Protein AF-A0A8X7SB46-F1 (afdb_monomer)

Mean predicted aligned error: 15.17 Å

Radius of gyration: 45.83 Å; Cα contacts (8 Å, |Δi|>4): 46; chains: 1; bounding box: 81×25×131 Å

Structure (mmCIF, N/CA/C/O backbone):
data_AF-A0A8X7SB46-F1
#
_entry.id   AF-A0A8X7SB46-F1
#
loop_
_atom_site.group_PDB
_atom_site.id
_atom_site.type_symbol
_atom_site.label_atom_id
_atom_site.label_alt_id
_atom_site.label_comp_id
_atom_site.label_asym_id
_atom_site.label_entity_id
_atom_site.label_seq_id
_atom_site.pdbx_PDB_ins_code
_atom_site.Cartn_x
_atom_site.Cartn_y
_atom_site.Cartn_z
_atom_site.occupancy
_atom_site.B_iso_or_equiv
_atom_site.auth_seq_id
_atom_site.auth_comp_id
_atom_site.auth_asym_id
_atom_site.auth_atom_id
_atom_site.pdbx_PDB_model_num
ATOM 1 N N . MET A 1 1 ? -49.313 11.163 22.905 1.00 59.84 1 MET A N 1
ATOM 2 C CA . MET A 1 1 ? -48.678 10.994 24.236 1.00 59.84 1 MET A CA 1
ATOM 3 C C . MET A 1 1 ? -47.311 10.294 24.225 1.00 59.84 1 MET A C 1
ATOM 5 O O . MET A 1 1 ? -46.449 10.762 24.954 1.00 59.84 1 MET A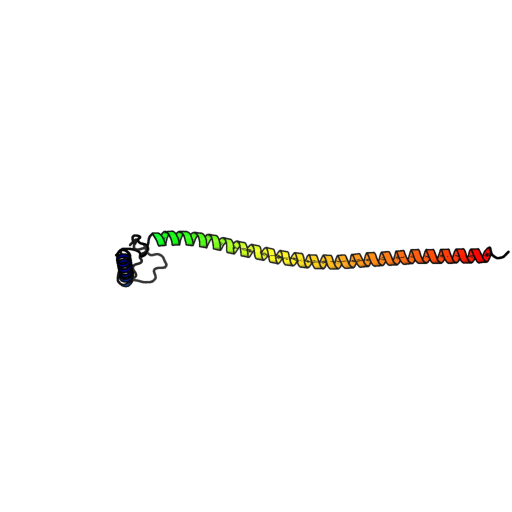 O 1
ATOM 9 N N . LYS A 1 2 ? -47.059 9.217 23.450 1.00 73.69 2 LYS A N 1
ATOM 10 C CA . LYS A 1 2 ? -45.755 8.497 23.475 1.00 73.69 2 LYS A CA 1
ATOM 11 C C . LYS A 1 2 ? -44.530 9.387 23.181 1.00 73.69 2 LYS A C 1
ATOM 13 O O . LYS A 1 2 ? -43.617 9.426 23.993 1.00 73.69 2 LYS A O 1
ATOM 18 N N . ARG A 1 3 ? -44.587 10.206 22.123 1.00 71.81 3 ARG A N 1
ATOM 19 C CA . ARG A 1 3 ? -43.510 11.148 21.745 1.00 71.81 3 ARG A CA 1
ATOM 20 C C . ARG A 1 3 ? -43.137 12.165 22.833 1.00 71.81 3 ARG A C 1
ATOM 22 O O . ARG A 1 3 ? -41.969 12.480 23.008 1.00 71.81 3 ARG A O 1
ATOM 29 N N . GLN A 1 4 ? -44.120 12.673 23.578 1.00 77.00 4 GLN A N 1
ATOM 30 C CA . GLN A 1 4 ? -43.869 13.618 24.676 1.00 77.00 4 GLN A CA 1
ATOM 31 C C . GLN A 1 4 ? -43.180 12.938 25.864 1.00 77.00 4 GLN A C 1
ATOM 33 O O . GLN A 1 4 ? -42.302 13.535 26.480 1.00 77.00 4 GLN A O 1
ATOM 38 N N . LYS A 1 5 ? -43.537 11.679 26.157 1.00 80.19 5 LYS A N 1
ATOM 39 C CA . LYS A 1 5 ? -42.866 10.891 27.198 1.00 80.19 5 LYS A CA 1
ATOM 40 C C . LYS A 1 5 ? -41.408 10.610 26.834 1.00 80.19 5 LYS A C 1
ATOM 42 O O . LYS A 1 5 ? -40.544 10.786 27.678 1.00 80.19 5 LYS A O 1
ATOM 47 N N . GLU A 1 6 ? -41.128 10.235 25.588 1.00 78.06 6 GLU A N 1
ATOM 48 C CA . GLU A 1 6 ? -39.757 10.011 25.097 1.00 78.06 6 GLU A CA 1
ATOM 49 C C . GLU A 1 6 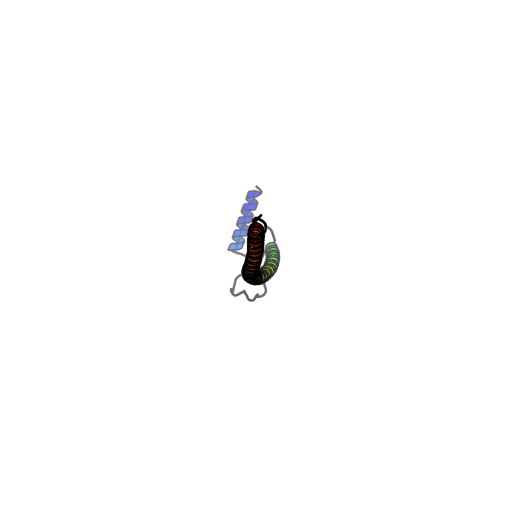? -38.907 11.286 25.156 1.00 78.06 6 GLU A C 1
ATOM 51 O O . GLU A 1 6 ? -37.769 11.246 25.613 1.00 78.06 6 GLU A O 1
ATOM 56 N N . HIS A 1 7 ? -39.482 12.430 24.775 1.00 79.56 7 HIS A N 1
ATOM 57 C CA . HIS A 1 7 ? -38.811 13.726 24.871 1.00 79.56 7 HIS A 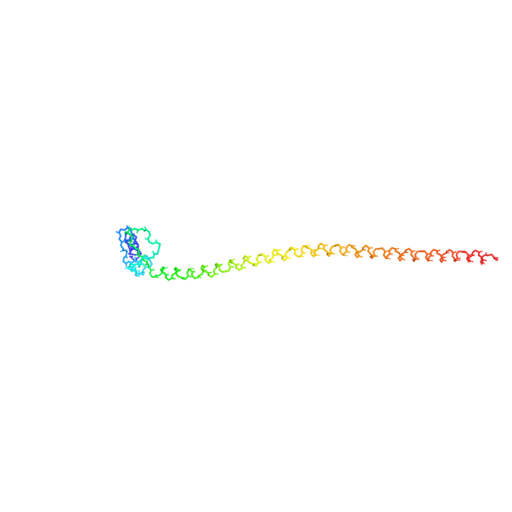CA 1
ATOM 58 C C . HIS A 1 7 ? -38.460 14.093 26.322 1.00 79.56 7 HIS A C 1
ATOM 60 O O . HIS A 1 7 ? -37.342 14.515 26.601 1.00 79.56 7 HIS A O 1
ATOM 66 N N . TYR A 1 8 ? -39.386 13.878 27.261 1.00 80.81 8 TYR A N 1
ATOM 67 C CA . TYR A 1 8 ? -39.134 14.126 28.682 1.00 80.81 8 TYR A CA 1
ATOM 68 C C . TYR A 1 8 ? -38.077 13.169 29.259 1.00 80.81 8 TYR A C 1
ATOM 70 O O . TYR A 1 8 ? -37.208 13.592 30.013 1.00 80.81 8 TYR A O 1
ATOM 78 N N . ILE A 1 9 ? -38.091 11.895 28.848 1.00 80.19 9 ILE A N 1
ATOM 79 C CA . ILE A 1 9 ? -37.067 10.906 29.225 1.00 80.19 9 ILE A CA 1
ATOM 80 C C . ILE A 1 9 ? -35.683 11.322 28.706 1.00 80.19 9 ILE A C 1
ATOM 82 O O . ILE A 1 9 ? -34.705 11.209 29.441 1.00 80.19 9 ILE A O 1
ATOM 86 N N . MET A 1 10 ? -35.590 11.825 27.473 1.00 79.25 10 MET A N 1
ATOM 87 C CA . MET A 1 10 ? -34.334 12.312 26.894 1.00 79.25 10 MET A CA 1
ATOM 88 C C . MET A 1 10 ? -33.781 13.521 27.659 1.00 79.25 10 MET A C 1
ATOM 90 O O . MET A 1 10 ? -32.603 13.524 28.014 1.00 79.25 10 MET A O 1
ATOM 94 N N . LEU A 1 11 ? -34.634 14.497 27.987 1.00 79.00 11 LEU A N 1
ATOM 95 C CA . LEU A 1 11 ? -34.255 15.657 28.802 1.00 79.00 11 LEU A CA 1
ATOM 96 C C . LEU A 1 11 ? -33.772 15.246 30.199 1.00 79.00 11 LEU A C 1
ATOM 98 O O . LEU A 1 11 ? -32.773 15.778 30.679 1.00 79.00 11 LEU A O 1
ATOM 102 N N . GLN A 1 12 ? -34.436 14.269 30.823 1.00 76.50 12 GLN A N 1
ATOM 103 C CA . GLN A 1 12 ? -34.033 13.730 32.121 1.00 76.50 12 GLN A CA 1
ATOM 104 C C . GLN A 1 12 ? -32.657 13.050 32.044 1.00 76.50 12 GLN A C 1
ATOM 106 O O . GLN A 1 12 ? -31.781 13.358 32.842 1.00 76.50 12 GLN A O 1
ATOM 111 N N . CYS A 1 13 ? -32.422 12.199 31.038 1.00 71.88 13 CYS A N 1
ATOM 112 C CA . CYS A 1 13 ? -31.121 11.549 30.847 1.00 71.88 13 CYS A CA 1
ATOM 113 C C . CYS A 1 13 ? -29.996 12.573 30.605 1.00 71.88 13 CYS A C 1
ATOM 115 O O . CYS A 1 13 ? -28.878 12.396 31.092 1.00 71.88 13 CYS A O 1
ATOM 117 N N . ALA A 1 14 ? -30.280 13.655 29.870 1.00 71.81 14 ALA A N 1
ATOM 118 C CA . ALA A 1 14 ? -29.327 14.734 29.628 1.00 71.81 14 ALA A CA 1
ATOM 119 C C . ALA A 1 14 ? -28.998 15.515 30.913 1.00 71.81 14 ALA A C 1
ATOM 121 O O . ALA A 1 14 ? -27.827 15.788 31.172 1.00 71.81 14 ALA A O 1
ATOM 122 N N . ALA A 1 15 ? -30.003 15.825 31.738 1.00 71.38 15 ALA A N 1
ATOM 123 C CA . ALA A 1 15 ? -29.803 16.474 33.033 1.00 71.38 15 ALA A CA 1
ATOM 124 C C . ALA A 1 15 ? -29.024 15.572 34.007 1.00 71.38 15 ALA A C 1
ATOM 126 O O . ALA A 1 15 ? -28.062 16.021 34.629 1.00 71.38 15 ALA A O 1
ATOM 127 N N . ASP A 1 16 ? -29.363 14.283 34.073 1.00 71.62 16 ASP A N 1
ATOM 128 C CA . ASP A 1 16 ? -28.677 13.318 34.935 1.00 71.62 16 ASP A CA 1
ATOM 129 C C . ASP A 1 16 ? -27.193 13.166 34.562 1.00 71.62 16 ASP A C 1
ATOM 131 O O . ASP A 1 16 ? -26.361 12.970 35.439 1.00 71.62 16 ASP A O 1
ATOM 135 N N . THR A 1 17 ? -26.846 13.316 33.279 1.00 65.75 17 THR A N 1
ATOM 136 C CA . THR A 1 17 ? -25.458 13.301 32.775 1.00 65.75 17 THR A CA 1
ATOM 137 C C . THR A 1 17 ? -24.676 14.561 33.176 1.00 65.75 17 THR A C 1
ATOM 139 O O . THR A 1 17 ? -23.460 14.506 33.343 1.00 65.75 17 THR A O 1
ATOM 142 N N . GLN A 1 18 ? -25.352 15.706 33.318 1.00 65.38 18 GLN A N 1
ATOM 143 C CA . GLN A 1 18 ? -24.721 16.993 33.642 1.00 65.38 18 GLN A CA 1
ATOM 144 C C . GLN A 1 18 ? -24.520 17.205 35.147 1.00 65.38 18 GLN A C 1
ATOM 146 O O . GLN A 1 18 ? -23.571 17.880 35.541 1.00 65.38 18 GLN A O 1
ATOM 151 N N . TYR A 1 19 ? -25.397 16.640 35.982 1.00 65.62 19 TYR A N 1
ATOM 152 C CA . TYR A 1 19 ? -25.431 16.918 37.423 1.00 65.62 19 TYR A CA 1
ATOM 153 C C . TYR A 1 19 ? -25.225 15.677 38.315 1.00 65.62 19 TYR A C 1
ATOM 155 O O . TYR A 1 19 ? -25.086 15.829 39.529 1.00 65.62 19 TYR A O 1
ATOM 163 N N . GLY A 1 20 ? -25.181 14.458 37.759 1.00 67.12 20 GLY A N 1
ATOM 164 C CA . GLY A 1 20 ? -25.078 13.213 38.531 1.00 67.12 20 GLY A CA 1
ATOM 165 C C . GLY A 1 20 ? -24.542 12.010 37.743 1.00 67.12 20 GLY A C 1
ATOM 166 O O . GLY A 1 20 ? -23.917 12.156 36.697 1.00 67.12 20 GLY A O 1
ATOM 167 N N . ILE A 1 21 ? -24.745 10.800 38.281 1.00 65.62 21 ILE A N 1
ATOM 168 C CA . ILE A 1 21 ? -24.506 9.552 37.540 1.00 65.62 21 ILE A CA 1
ATOM 169 C C . ILE A 1 21 ? -25.845 9.138 36.926 1.00 65.62 21 ILE A C 1
ATOM 171 O O . ILE A 1 21 ? -26.767 8.812 37.683 1.00 65.62 21 ILE A O 1
ATOM 175 N N . PRO A 1 22 ? -25.984 9.133 35.592 1.00 69.31 22 PRO A N 1
ATOM 176 C CA . PRO A 1 22 ? -27.229 8.735 34.961 1.00 69.31 22 PRO A CA 1
ATOM 177 C C . PRO A 1 22 ? -27.555 7.273 35.267 1.00 69.31 22 PRO A C 1
ATOM 179 O O . PRO A 1 22 ? -26.702 6.391 35.222 1.00 69.31 22 PRO A O 1
ATOM 182 N N . THR A 1 23 ? -28.825 7.002 35.571 1.00 69.62 23 THR A N 1
ATOM 183 C CA . THR A 1 23 ? -29.322 5.634 35.818 1.00 69.62 23 THR A CA 1
ATOM 184 C C . THR A 1 23 ? -29.704 4.910 34.521 1.00 69.62 23 THR A C 1
ATOM 186 O O . THR A 1 23 ? -29.823 3.681 34.495 1.00 69.62 23 THR A O 1
ATOM 189 N N . ARG A 1 24 ? -29.860 5.660 33.419 1.00 69.88 24 ARG A N 1
ATOM 190 C CA . ARG A 1 24 ? -30.138 5.164 32.065 1.00 69.88 24 ARG A CA 1
ATOM 191 C C . ARG A 1 24 ? -29.332 5.917 31.011 1.00 69.88 24 ARG A C 1
ATOM 193 O O . ARG A 1 24 ? -29.170 7.128 31.085 1.00 69.88 24 ARG A O 1
ATOM 200 N N . CYS A 1 25 ? -28.884 5.180 29.998 1.00 71.44 25 CYS A N 1
ATOM 201 C CA . CYS A 1 25 ? -28.316 5.737 28.774 1.00 71.44 25 CYS A CA 1
ATOM 202 C C . CYS A 1 25 ? -29.423 6.312 27.876 1.00 71.44 25 CYS A C 1
ATOM 204 O O . CYS A 1 25 ? -30.525 5.763 27.828 1.00 71.44 25 CYS A O 1
ATOM 206 N N . LEU A 1 26 ? -29.101 7.324 27.062 1.00 70.62 26 LEU A N 1
ATOM 207 C CA . LEU A 1 26 ? -29.963 7.805 25.965 1.00 70.62 26 LEU A CA 1
ATOM 208 C C . LEU A 1 26 ? -30.315 6.701 24.953 1.00 70.62 26 LEU A C 1
ATOM 210 O O . LEU A 1 26 ? -31.365 6.733 24.322 1.00 70.62 26 LEU A O 1
ATOM 214 N N . CYS A 1 27 ? -29.457 5.691 24.848 1.00 71.25 27 CYS A N 1
ATOM 215 C CA . CYS A 1 27 ? -29.665 4.475 24.076 1.00 71.25 27 CYS A CA 1
ATOM 216 C C . CYS A 1 27 ? -30.639 3.467 24.729 1.00 71.25 27 CYS A C 1
ATOM 218 O O . CYS A 1 27 ? -30.900 2.414 24.160 1.00 71.25 27 CYS A O 1
ATOM 220 N N . GLY A 1 28 ? -31.169 3.753 25.925 1.00 70.81 28 GLY A N 1
ATOM 221 C CA . GLY A 1 28 ? -32.128 2.909 26.651 1.00 70.81 28 GLY A CA 1
ATOM 222 C C . GLY A 1 28 ? -31.505 1.812 27.523 1.00 70.81 28 GLY A C 1
ATOM 223 O O . GLY A 1 28 ? -32.189 1.239 28.374 1.00 70.81 28 GLY A O 1
ATOM 224 N N . SER A 1 29 ? -30.211 1.547 27.361 1.00 70.31 29 SER A N 1
ATOM 225 C CA . SER A 1 29 ? -29.471 0.540 28.127 1.00 70.31 29 SER A CA 1
ATOM 226 C C . SER A 1 29 ? -29.145 0.990 29.557 1.00 70.31 29 SER A C 1
ATOM 228 O O . SER A 1 29 ? -29.133 2.185 29.878 1.00 70.31 29 SER A O 1
ATOM 230 N N . ARG A 1 30 ? -28.875 0.013 30.436 1.00 70.88 30 ARG A N 1
ATOM 231 C CA . ARG A 1 30 ? -28.414 0.269 31.810 1.00 70.88 30 ARG A CA 1
ATOM 232 C C . ARG A 1 30 ? -26.985 0.810 31.789 1.00 70.88 30 ARG A C 1
ATOM 234 O O . ARG A 1 30 ? -26.150 0.327 31.026 1.00 70.88 30 ARG A O 1
ATOM 241 N N . ILE A 1 31 ? -26.732 1.800 32.637 1.00 72.31 31 ILE A N 1
ATOM 242 C CA . ILE A 1 31 ? -25.390 2.327 32.878 1.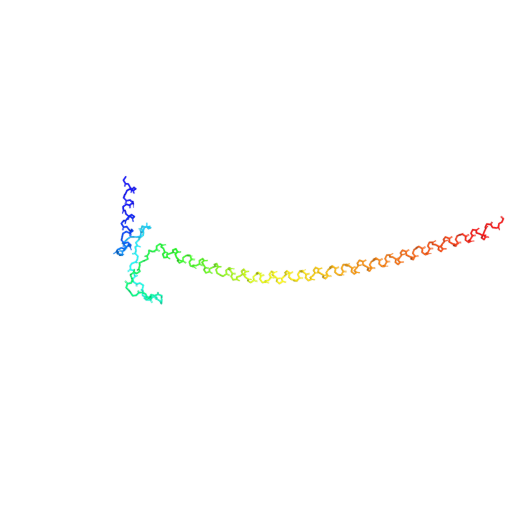00 72.31 31 ILE A CA 1
ATOM 243 C C . ILE A 1 31 ? -24.648 1.358 33.801 1.00 72.31 31 ILE A C 1
ATOM 245 O O . ILE A 1 31 ? -25.197 0.939 34.822 1.00 72.31 31 ILE A O 1
ATOM 249 N N . ILE A 1 32 ? -23.424 0.984 33.426 1.00 68.38 32 ILE A N 1
ATOM 250 C CA . ILE A 1 32 ? -22.528 0.210 34.285 1.00 68.38 32 ILE A CA 1
ATOM 251 C C . ILE A 1 32 ? -21.781 1.231 35.148 1.00 68.38 32 ILE A C 1
ATOM 253 O O . ILE A 1 32 ? -21.036 2.062 34.632 1.00 68.38 32 ILE A O 1
ATOM 257 N N . ASN A 1 33 ? -22.039 1.213 36.457 1.00 60.69 33 ASN A N 1
ATOM 258 C CA . ASN A 1 33 ? -21.409 2.104 37.438 1.00 60.69 33 ASN A CA 1
ATOM 259 C C . ASN A 1 33 ? -20.207 1.418 38.103 1.00 60.69 33 ASN A C 1
ATOM 261 O O . ASN A 1 33 ? -20.057 1.440 39.325 1.00 60.69 33 ASN A O 1
ATOM 265 N N . GLU A 1 34 ? -19.403 0.722 37.306 1.00 57.44 34 GLU A N 1
ATOM 266 C CA . GLU A 1 34 ? -18.160 0.146 37.795 1.00 57.44 34 GLU A CA 1
ATOM 267 C C . GLU A 1 34 ? -17.110 1.250 37.822 1.00 57.44 34 GLU A C 1
ATOM 269 O O . GLU A 1 34 ? -16.785 1.865 36.806 1.00 57.44 34 GLU A O 1
ATOM 274 N N . VAL A 1 35 ? -16.599 1.521 39.021 1.00 53.19 35 VAL A N 1
ATOM 275 C CA . VAL A 1 35 ? -15.397 2.326 39.203 1.00 53.19 35 VAL A CA 1
ATOM 276 C C . VAL A 1 35 ? -14.270 1.541 38.536 1.00 53.19 35 VAL A C 1
ATOM 278 O O . VAL A 1 35 ? -13.798 0.561 39.113 1.00 53.19 35 VAL A O 1
ATOM 281 N N . ARG A 1 36 ? -13.878 1.920 37.309 1.00 52.44 36 ARG A N 1
ATOM 282 C CA . ARG A 1 36 ? -12.693 1.347 36.655 1.00 52.44 36 ARG A CA 1
ATOM 283 C C . ARG A 1 36 ? -11.529 1.419 37.644 1.00 52.44 36 ARG A C 1
ATOM 285 O O . ARG A 1 36 ? -11.242 2.473 38.213 1.00 52.44 36 ARG A O 1
ATOM 292 N N . GLY A 1 37 ? -10.907 0.276 37.919 1.00 49.84 37 GLY A N 1
ATOM 293 C CA . GLY A 1 37 ? -9.710 0.228 38.745 1.00 49.84 37 GLY A CA 1
ATOM 294 C C . GLY A 1 37 ? -8.583 0.908 37.983 1.00 49.84 37 GLY A C 1
ATOM 295 O O . GLY A 1 37 ? -8.185 0.369 36.962 1.00 49.84 37 GLY A O 1
ATOM 296 N N . LYS A 1 38 ? -8.143 2.080 38.470 1.00 49.03 38 LYS A N 1
ATOM 297 C CA . LYS A 1 38 ? -6.996 2.887 38.002 1.00 49.03 38 LYS A CA 1
ATOM 298 C C . LYS A 1 38 ? -6.365 2.365 36.705 1.00 49.03 38 LYS A C 1
ATOM 300 O O . LYS A 1 38 ? -5.380 1.629 36.754 1.00 49.03 38 LYS A O 1
ATOM 305 N N . GLU A 1 39 ? -6.911 2.758 35.561 1.00 57.44 39 GLU A N 1
ATOM 306 C CA . GLU A 1 39 ? -6.144 2.669 34.321 1.00 57.44 39 GLU A CA 1
ATOM 307 C C . GLU A 1 39 ? -5.133 3.824 34.309 1.00 57.44 39 GLU A C 1
ATOM 309 O O . GLU A 1 39 ? -5.382 4.899 34.854 1.00 57.44 39 GLU A O 1
ATOM 314 N N . GLU A 1 40 ? -3.967 3.595 33.706 1.00 51.47 40 GLU A N 1
ATOM 315 C CA . GLU A 1 40 ? -2.802 4.498 33.678 1.00 51.47 40 GLU A CA 1
ATOM 316 C C . GLU A 1 40 ? -3.112 5.916 33.138 1.00 51.47 40 GLU A C 1
ATOM 318 O O . GLU A 1 40 ? -2.348 6.855 33.352 1.00 51.47 40 GLU A O 1
ATOM 323 N N . TYR A 1 41 ? -4.277 6.094 32.507 1.00 52.50 41 TYR A N 1
ATOM 324 C CA . TYR A 1 41 ? -4.771 7.352 31.948 1.00 52.50 41 TYR A CA 1
ATOM 325 C C . TYR A 1 41 ? -5.724 8.145 32.870 1.00 52.50 41 TYR A C 1
ATOM 327 O O . TYR A 1 41 ? -6.216 9.204 32.474 1.00 52.50 41 TYR A O 1
ATOM 335 N N . ASP A 1 42 ? -5.959 7.704 34.111 1.00 55.44 42 ASP A N 1
ATOM 336 C CA . ASP A 1 42 ? -6.778 8.424 35.100 1.00 55.44 42 ASP A CA 1
ATOM 337 C C . ASP A 1 42 ? -5.976 9.519 35.829 1.00 55.44 42 ASP A C 1
ATOM 339 O O . ASP A 1 42 ? -5.667 9.438 37.018 1.00 55.44 42 ASP A O 1
ATOM 343 N N . ILE A 1 43 ? -5.637 10.588 35.105 1.00 55.69 43 ILE A N 1
ATOM 344 C CA . ILE A 1 43 ? -4.840 11.717 35.632 1.00 55.69 43 ILE A CA 1
ATOM 345 C C . ILE A 1 43 ? -5.718 12.740 36.392 1.00 55.69 43 ILE A C 1
ATOM 347 O O . ILE A 1 43 ? -5.210 13.662 37.028 1.00 55.69 43 ILE A O 1
ATOM 351 N N . LEU A 1 44 ? -7.051 12.603 36.367 1.00 54.94 44 LEU A N 1
ATOM 352 C CA . LEU A 1 44 ? -7.969 13.596 36.941 1.00 54.94 44 LEU A CA 1
ATOM 353 C C . LEU A 1 44 ? -8.602 13.117 38.261 1.00 54.94 44 LEU A C 1
ATOM 355 O O . LEU A 1 44 ? -9.563 12.343 38.233 1.00 54.94 44 LEU A O 1
ATOM 359 N N . PRO A 1 45 ? -8.136 13.609 39.427 1.00 50.88 45 PRO A N 1
ATOM 360 C CA . PRO A 1 45 ? -8.723 13.250 40.711 1.00 50.88 45 PRO A CA 1
ATOM 361 C C . PRO A 1 45 ? -10.162 13.781 40.815 1.00 50.88 45 PRO A C 1
ATOM 363 O O . PRO A 1 45 ? -10.409 14.979 40.698 1.00 50.88 45 PRO A O 1
ATOM 366 N N . GLY A 1 46 ? -11.119 12.877 41.047 1.00 53.22 46 GLY A N 1
ATOM 367 C CA . GLY A 1 46 ? -12.501 13.218 41.410 1.00 53.22 46 GLY A CA 1
ATOM 368 C C . GLY A 1 46 ? -13.574 13.027 40.332 1.00 53.22 46 GLY A C 1
ATOM 369 O O . GLY A 1 46 ? -14.747 13.261 40.625 1.00 53.22 46 GLY A O 1
ATOM 370 N N . LYS A 1 47 ? -13.240 12.575 39.115 1.00 57.06 47 LYS A N 1
ATOM 371 C CA . LYS A 1 47 ? -14.261 12.240 38.106 1.00 57.06 47 LYS A CA 1
ATOM 372 C C . LYS A 1 47 ? -14.764 10.805 38.285 1.00 57.06 47 LYS A C 1
ATOM 374 O O . LYS A 1 47 ? -13.984 9.883 38.486 1.00 57.06 47 LYS A O 1
ATOM 379 N N . ARG A 1 48 ? -16.087 10.629 38.222 1.00 59.16 48 ARG A N 1
ATOM 380 C CA . ARG A 1 48 ? -16.746 9.317 38.176 1.00 59.16 48 ARG A CA 1
ATOM 381 C C . ARG A 1 48 ? -17.002 8.985 36.709 1.00 59.16 48 ARG A C 1
ATOM 383 O O . ARG A 1 48 ? -17.771 9.692 36.062 1.00 59.16 48 ARG A O 1
ATOM 390 N N . PHE A 1 49 ? -16.336 7.964 36.183 1.00 60.91 49 PHE A N 1
ATOM 391 C CA . PHE A 1 49 ? -16.569 7.487 34.822 1.00 60.91 49 PHE A CA 1
ATOM 392 C C . PHE A 1 49 ? -17.755 6.526 34.827 1.00 60.91 49 PHE A C 1
ATOM 394 O O . PHE A 1 49 ? -17.833 5.637 35.670 1.00 60.91 49 PHE A O 1
ATOM 401 N N . PHE A 1 50 ? -18.688 6.724 33.903 1.00 63.41 50 PHE A N 1
ATOM 402 C CA . PHE A 1 50 ? -19.775 5.792 33.648 1.00 63.41 50 PHE A CA 1
ATOM 403 C C . PHE A 1 50 ? -19.788 5.469 32.161 1.00 63.41 50 PHE A C 1
ATOM 405 O O . PHE A 1 50 ? -19.669 6.362 31.320 1.00 63.41 50 PHE A O 1
ATOM 412 N N . THR A 1 51 ? -19.957 4.192 31.841 1.00 64.75 51 THR A N 1
ATOM 413 C CA . THR A 1 51 ? -20.002 3.724 30.458 1.00 64.75 51 THR A CA 1
ATOM 414 C C . THR A 1 51 ? -21.298 2.961 30.248 1.00 64.75 51 THR A C 1
ATOM 416 O O . THR A 1 51 ? -21.803 2.256 31.127 1.00 64.75 51 THR A O 1
ATOM 419 N N . CYS A 1 52 ? -21.891 3.135 29.074 1.00 72.50 52 CYS A N 1
ATOM 420 C CA . CYS A 1 52 ? -22.995 2.291 28.662 1.00 72.50 52 CYS A CA 1
ATOM 421 C C . CYS A 1 52 ? -22.447 1.012 28.035 1.00 72.50 52 CYS A C 1
ATOM 423 O O . CYS A 1 52 ? -21.648 1.092 27.104 1.00 72.50 52 CYS A O 1
ATOM 425 N N . LYS A 1 53 ? -22.985 -0.139 28.440 1.00 72.75 53 LYS A N 1
ATOM 426 C CA . LYS A 1 53 ? -22.657 -1.448 27.863 1.00 72.75 53 LYS A CA 1
ATOM 427 C C . LYS A 1 53 ? -22.688 -1.476 26.327 1.00 72.75 53 LYS A C 1
ATOM 429 O O . LYS A 1 53 ? -21.793 -2.010 25.693 1.00 72.75 53 LYS A O 1
ATOM 434 N N . ASN A 1 54 ? -23.695 -0.845 25.720 1.00 74.50 54 ASN A N 1
ATOM 435 C CA . ASN A 1 54 ? -23.840 -0.830 24.261 1.00 74.50 54 ASN A CA 1
ATOM 436 C C . ASN A 1 54 ? -22.751 0.003 23.563 1.00 74.50 54 ASN A C 1
ATOM 438 O O . ASN A 1 54 ? -22.396 -0.277 22.425 1.00 74.50 54 ASN A O 1
ATOM 442 N N . TYR A 1 55 ? -22.241 1.045 24.227 1.00 72.62 55 TYR A N 1
ATOM 443 C CA . TYR A 1 55 ? -21.117 1.817 23.698 1.00 72.62 55 TYR A CA 1
ATOM 444 C C . TYR A 1 55 ? -19.791 1.094 23.922 1.00 72.62 55 TYR A C 1
ATOM 446 O O . TYR A 1 55 ? -18.924 1.198 23.071 1.00 72.62 55 TYR A O 1
ATOM 454 N N . GLU A 1 56 ? -19.638 0.340 25.010 1.00 76.88 56 GLU A N 1
ATOM 455 C CA . GLU A 1 56 ? -18.448 -0.479 25.259 1.00 76.88 56 GLU A CA 1
ATOM 456 C C . GLU A 1 56 ? -18.272 -1.574 24.198 1.00 76.88 56 GLU A C 1
ATOM 458 O O . GLU A 1 56 ? -17.203 -1.675 23.602 1.00 76.88 56 GLU A O 1
ATOM 463 N N . GLU A 1 57 ? -19.343 -2.304 23.878 1.00 80.19 57 GLU A N 1
ATOM 464 C CA . GLU A 1 57 ? -19.344 -3.316 22.810 1.00 80.19 57 GLU A CA 1
ATOM 465 C C . GLU A 1 57 ? -19.024 -2.701 21.433 1.00 80.19 57 GLU A C 1
ATOM 467 O O . GLU A 1 57 ? -18.252 -3.261 20.650 1.00 80.19 57 GLU A O 1
ATOM 472 N N . GLU A 1 58 ? -19.578 -1.521 21.131 1.00 84.50 58 GLU A N 1
ATOM 473 C CA . GLU A 1 58 ? -19.293 -0.830 19.868 1.00 84.50 58 GLU A CA 1
ATOM 474 C C . GLU A 1 58 ? -17.861 -0.274 19.833 1.00 84.50 58 GLU A C 1
ATOM 476 O O . GLU A 1 58 ? -17.208 -0.352 18.794 1.00 84.50 58 GLU A O 1
ATOM 481 N N . ILE A 1 59 ? -17.336 0.231 20.955 1.00 83.25 59 ILE A N 1
ATOM 482 C CA . ILE A 1 59 ? -15.936 0.660 21.073 1.00 83.25 59 ILE A CA 1
ATOM 483 C C . ILE A 1 59 ? -15.012 -0.530 20.827 1.00 83.25 59 ILE A C 1
ATOM 485 O O . ILE A 1 59 ? -14.125 -0.421 19.990 1.00 83.25 59 ILE A O 1
ATOM 489 N N . GLU A 1 60 ? -15.242 -1.676 21.469 1.00 85.62 60 GLU A N 1
ATOM 490 C CA . GLU A 1 60 ? -14.420 -2.876 21.279 1.00 85.62 60 GLU A CA 1
ATOM 491 C C . GLU A 1 60 ? -14.429 -3.344 19.815 1.00 85.62 60 GLU A C 1
ATOM 493 O O . GLU A 1 60 ? -13.377 -3.593 19.211 1.00 85.62 60 GLU A O 1
ATOM 498 N N . ARG A 1 61 ? -15.616 -3.384 19.197 1.00 89.19 61 ARG A N 1
ATOM 499 C CA . ARG A 1 61 ? -15.777 -3.714 17.778 1.00 89.19 61 ARG A CA 1
ATOM 500 C C . ARG A 1 61 ? -15.025 -2.739 16.872 1.00 89.19 61 ARG A C 1
ATOM 502 O O . ARG A 1 61 ? -14.376 -3.168 15.914 1.00 89.19 61 ARG A O 1
ATOM 509 N N . LEU A 1 62 ? -15.127 -1.437 17.135 1.00 90.75 62 LEU A N 1
ATOM 510 C CA . LEU A 1 62 ? -14.438 -0.406 16.361 1.00 90.75 62 LEU A CA 1
ATOM 511 C C . LEU A 1 62 ? -12.925 -0.476 16.568 1.00 90.75 62 LEU A C 1
ATOM 513 O O . LEU A 1 62 ? -12.194 -0.406 15.587 1.00 90.75 62 LEU A O 1
ATOM 517 N N . THR A 1 63 ? -12.445 -0.703 17.790 1.00 91.69 63 THR A N 1
ATOM 518 C CA . THR A 1 63 ? -11.020 -0.888 18.083 1.00 91.69 63 THR A CA 1
ATOM 519 C C . THR A 1 63 ? -10.445 -2.077 17.319 1.00 91.69 63 THR A C 1
ATOM 521 O O . THR A 1 63 ? -9.355 -1.962 16.761 1.00 91.69 63 THR A O 1
ATOM 524 N N . LYS A 1 64 ? -11.174 -3.197 17.221 1.00 93.38 64 LYS A N 1
ATOM 525 C CA . LYS A 1 64 ? -10.748 -4.337 16.397 1.00 93.38 64 LYS A CA 1
ATOM 526 C C . LYS A 1 64 ? -10.594 -3.946 14.924 1.00 93.38 64 LYS A C 1
ATOM 528 O O . LYS A 1 64 ? -9.555 -4.212 14.330 1.00 93.38 64 LYS A O 1
ATOM 533 N N . ARG A 1 65 ? -11.589 -3.255 14.359 1.00 93.25 65 ARG A N 1
ATOM 534 C CA . ARG A 1 65 ? -11.545 -2.773 12.966 1.00 93.25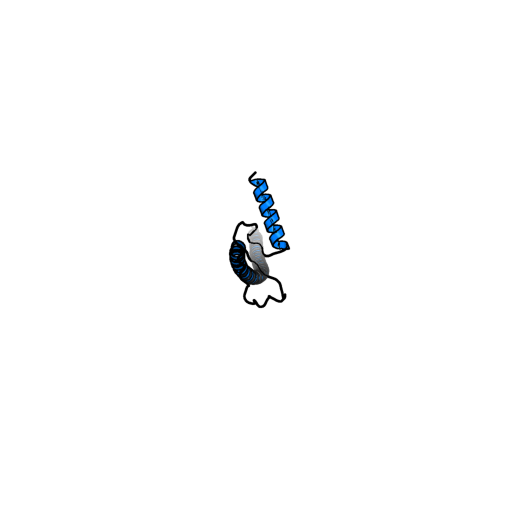 65 ARG A CA 1
ATOM 535 C C . ARG A 1 65 ? -10.421 -1.766 12.724 1.00 93.25 65 ARG A C 1
ATOM 537 O O . ARG A 1 65 ? -9.845 -1.761 11.642 1.00 93.25 65 ARG A O 1
ATOM 544 N N . VAL A 1 66 ? -10.119 -0.916 13.707 1.00 94.81 66 VAL A N 1
ATOM 545 C CA . VAL A 1 66 ? -9.003 0.036 13.628 1.00 94.81 66 VAL A CA 1
ATOM 546 C C . VAL A 1 66 ? -7.679 -0.720 13.554 1.00 94.81 66 VAL A C 1
ATOM 548 O O . VAL A 1 66 ? -6.925 -0.479 12.617 1.00 94.81 66 VAL A O 1
ATOM 551 N N . LYS A 1 67 ? -7.447 -1.702 14.434 1.00 94.12 67 LYS A N 1
ATOM 552 C CA . LYS A 1 67 ? -6.241 -2.548 14.384 1.00 94.12 67 LYS A CA 1
ATOM 553 C C . LYS A 1 67 ? -6.089 -3.264 13.038 1.00 94.12 67 LYS A C 1
ATOM 555 O O . LYS A 1 67 ? -5.030 -3.205 12.427 1.00 94.12 67 LYS A O 1
ATOM 560 N N . GLU A 1 68 ? -7.167 -3.865 12.533 1.00 94.38 68 GLU A N 1
ATOM 561 C CA . GLU A 1 68 ? -7.177 -4.496 11.203 1.00 94.38 68 GLU A CA 1
ATOM 562 C C . GLU A 1 68 ? -6.830 -3.485 10.093 1.00 94.38 68 GLU A C 1
ATOM 564 O O . GLU A 1 68 ? -6.063 -3.784 9.180 1.00 94.38 68 GLU A O 1
ATOM 569 N N . SER A 1 69 ? -7.359 -2.259 10.170 1.00 92.94 69 SER A N 1
ATOM 570 C CA . SER A 1 69 ? -7.058 -1.215 9.186 1.00 92.94 69 SER A CA 1
ATOM 571 C C . SER A 1 69 ? -5.619 -0.691 9.268 1.00 92.94 69 SER A C 1
ATOM 573 O O . SER A 1 69 ? -5.037 -0.381 8.231 1.00 92.94 69 SER A O 1
ATOM 575 N N . GLU A 1 70 ? -5.018 -0.636 10.460 1.00 95.25 70 GLU A N 1
ATOM 576 C CA . GLU A 1 70 ? -3.613 -0.253 10.656 1.00 95.25 70 GLU A CA 1
ATOM 577 C C . GLU A 1 70 ? -2.664 -1.261 9.993 1.00 95.25 70 GLU A C 1
ATOM 579 O O . GLU A 1 70 ? -1.719 -0.866 9.305 1.00 95.25 70 GLU A O 1
ATOM 584 N N . GLU A 1 71 ? -2.953 -2.561 10.117 1.00 95.06 71 GLU A N 1
ATOM 585 C CA . GLU A 1 71 ? -2.205 -3.617 9.426 1.00 95.06 71 GLU A CA 1
ATOM 586 C C . GLU A 1 71 ? -2.298 -3.470 7.900 1.00 95.06 71 GLU A C 1
ATOM 588 O O . GLU A 1 71 ? -1.286 -3.557 7.198 1.00 95.06 71 GLU A O 1
ATOM 593 N N . VAL A 1 72 ? -3.496 -3.184 7.375 1.00 96.19 72 VAL A N 1
ATOM 594 C CA . VAL A 1 72 ? -3.702 -2.940 5.939 1.00 96.19 72 VAL A CA 1
ATOM 595 C C . VAL A 1 72 ? -2.922 -1.713 5.464 1.00 96.19 72 VAL A C 1
ATOM 597 O O . VAL A 1 72 ? -2.291 -1.774 4.411 1.00 96.19 72 VAL A O 1
ATOM 600 N N . ILE A 1 73 ? -2.904 -0.619 6.231 1.00 96.25 73 ILE A N 1
ATOM 601 C CA . ILE A 1 73 ? -2.131 0.588 5.889 1.00 96.25 73 ILE A CA 1
ATOM 602 C C . ILE A 1 73 ? -0.636 0.262 5.784 1.00 96.25 73 ILE A C 1
ATOM 604 O O . ILE A 1 73 ? 0.018 0.677 4.824 1.00 96.25 73 ILE A O 1
ATOM 608 N N . LEU A 1 74 ? -0.100 -0.528 6.720 1.00 95.75 74 LEU A N 1
ATOM 609 C CA . LEU A 1 74 ? 1.300 -0.952 6.687 1.00 95.75 74 LEU A CA 1
ATOM 610 C C . LEU A 1 74 ? 1.612 -1.811 5.451 1.00 95.75 74 LEU A C 1
ATOM 612 O O . LEU A 1 74 ? 2.665 -1.653 4.830 1.00 95.75 74 LEU A O 1
ATOM 616 N N . LEU A 1 75 ? 0.705 -2.717 5.078 1.00 95.88 75 LEU A N 1
ATOM 617 C CA . LEU A 1 75 ? 0.849 -3.540 3.875 1.00 95.88 75 LEU A CA 1
ATOM 618 C C . LEU A 1 75 ? 0.800 -2.699 2.593 1.00 95.88 75 LEU A C 1
ATOM 620 O O . LEU A 1 75 ? 1.618 -2.909 1.699 1.00 95.88 75 LEU A O 1
ATOM 624 N N . VAL A 1 76 ? -0.110 -1.725 2.514 1.00 97.06 76 VAL A N 1
ATOM 625 C CA . VAL A 1 76 ? -0.212 -0.801 1.374 1.00 97.06 76 VAL A CA 1
ATOM 626 C C . VAL A 1 76 ? 1.066 0.025 1.219 1.00 97.06 76 VAL A C 1
ATOM 628 O O . VAL A 1 76 ? 1.544 0.189 0.099 1.00 97.06 76 VAL A O 1
ATOM 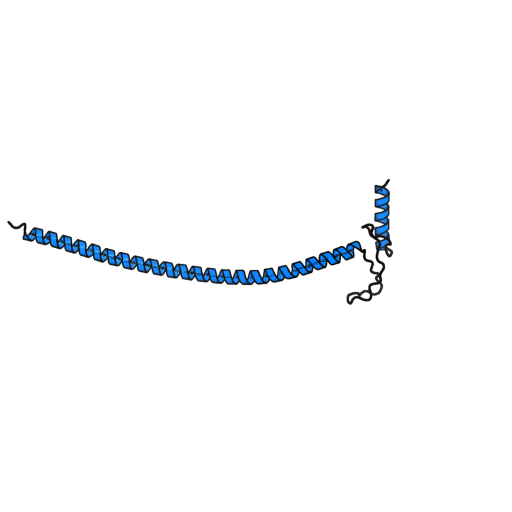631 N N . ALA A 1 77 ? 1.664 0.491 2.320 1.00 95.75 77 ALA A N 1
ATOM 632 C CA . ALA A 1 77 ? 2.933 1.217 2.278 1.00 95.75 77 ALA A CA 1
ATOM 633 C C . ALA A 1 77 ? 4.061 0.368 1.661 1.00 95.75 77 ALA A C 1
ATOM 635 O O . ALA A 1 77 ? 4.724 0.817 0.728 1.00 95.75 77 ALA A O 1
ATOM 636 N N . LYS A 1 78 ? 4.209 -0.891 2.097 1.00 96.69 78 LYS A N 1
ATOM 637 C CA . LYS A 1 78 ? 5.198 -1.829 1.532 1.00 96.69 78 LYS A CA 1
ATOM 638 C C . LYS A 1 78 ? 4.956 -2.114 0.051 1.00 96.69 78 LYS A C 1
ATOM 640 O O . LYS A 1 78 ? 5.898 -2.188 -0.732 1.00 96.69 78 LYS A O 1
ATOM 645 N N . LEU A 1 79 ? 3.694 -2.284 -0.344 1.00 95.94 79 LEU A N 1
ATOM 646 C CA . LEU A 1 79 ? 3.345 -2.518 -1.743 1.00 95.94 79 LEU A CA 1
ATOM 647 C C . LEU A 1 79 ? 3.680 -1.299 -2.616 1.00 95.94 79 LEU A C 1
ATOM 649 O O . LEU A 1 79 ? 4.171 -1.464 -3.729 1.00 95.94 79 LEU A O 1
ATOM 653 N N . ASN A 1 80 ? 3.472 -0.083 -2.108 1.00 96.06 80 ASN A N 1
ATOM 654 C CA . ASN A 1 80 ? 3.833 1.138 -2.826 1.00 96.06 80 ASN A CA 1
ATOM 655 C C . ASN A 1 80 ? 5.347 1.239 -3.071 1.00 96.06 80 ASN A C 1
ATOM 657 O O . ASN A 1 80 ? 5.746 1.577 -4.181 1.00 96.06 80 ASN A O 1
ATOM 661 N N . GLU A 1 81 ? 6.191 0.871 -2.103 1.00 96.31 81 GLU A N 1
ATOM 662 C CA . GLU A 1 81 ? 7.652 0.814 -2.301 1.00 96.31 81 GLU A CA 1
ATOM 663 C C . GLU A 1 81 ? 8.048 -0.164 -3.424 1.00 96.31 81 GLU A C 1
ATOM 665 O O . GLU A 1 81 ? 8.897 0.143 -4.268 1.00 96.31 81 GLU A O 1
ATOM 670 N N . GLN A 1 82 ? 7.393 -1.330 -3.484 1.00 96.50 82 GLN A N 1
ATOM 671 C CA . GLN A 1 82 ? 7.608 -2.304 -4.559 1.00 96.50 82 GLN A CA 1
ATOM 672 C C . GLN A 1 82 ? 7.158 -1.770 -5.923 1.00 96.50 82 GLN A C 1
ATOM 674 O O . GLN A 1 82 ? 7.837 -1.997 -6.924 1.00 96.50 82 GLN A O 1
ATOM 679 N N . ILE A 1 83 ? 6.035 -1.049 -5.972 1.00 96.88 83 ILE A N 1
ATOM 680 C CA . ILE A 1 83 ? 5.530 -0.423 -7.199 1.00 96.88 83 ILE A CA 1
ATOM 681 C C . ILE A 1 83 ? 6.513 0.630 -7.716 1.00 96.88 83 ILE A C 1
ATOM 683 O O . ILE A 1 83 ? 6.786 0.646 -8.915 1.00 96.88 83 ILE A O 1
ATOM 687 N N . GLU A 1 84 ? 7.059 1.486 -6.849 1.00 96.81 84 GLU A N 1
ATOM 688 C CA . GLU A 1 84 ? 8.042 2.495 -7.265 1.00 96.81 84 GLU A CA 1
ATOM 689 C C . GLU A 1 84 ? 9.326 1.847 -7.794 1.00 96.81 84 GLU A C 1
ATOM 691 O O . GLU A 1 84 ? 9.778 2.184 -8.888 1.00 96.81 84 GLU A O 1
ATOM 696 N N . THR A 1 85 ? 9.835 0.817 -7.113 1.00 96.69 85 THR A N 1
ATOM 697 C CA . THR A 1 85 ? 11.002 0.056 -7.595 1.00 96.69 85 THR A CA 1
ATOM 698 C C . THR A 1 85 ? 10.739 -0.573 -8.968 1.00 96.69 85 THR A C 1
ATOM 700 O O . THR A 1 85 ? 11.581 -0.532 -9.866 1.00 96.69 85 THR A O 1
ATOM 703 N N . LEU A 1 86 ? 9.551 -1.152 -9.166 1.00 96.88 86 LEU A N 1
ATOM 704 C CA . LEU A 1 86 ? 9.180 -1.759 -10.442 1.00 96.88 86 LEU A CA 1
ATOM 705 C C . LEU A 1 86 ? 9.041 -0.709 -11.554 1.00 96.88 86 LEU A C 1
ATOM 707 O O . LEU A 1 86 ? 9.437 -0.969 -12.691 1.00 96.88 86 LEU A O 1
ATOM 711 N N . LYS A 1 87 ? 8.515 0.483 -11.247 1.00 96.12 87 LYS A N 1
ATOM 712 C CA . LYS A 1 87 ? 8.443 1.595 -12.207 1.00 96.12 87 LYS A CA 1
ATOM 713 C C . LYS A 1 87 ? 9.832 2.006 -12.688 1.00 96.12 87 LYS A C 1
ATOM 715 O O . LYS A 1 87 ? 10.008 2.183 -13.892 1.00 96.12 87 LYS A O 1
ATOM 720 N N . GLU A 1 88 ? 10.807 2.116 -11.787 1.00 96.56 88 GLU A N 1
ATOM 721 C CA . GLU A 1 88 ? 12.195 2.441 -12.143 1.00 96.56 88 GLU A CA 1
ATOM 722 C C . GLU A 1 88 ? 12.802 1.382 -13.072 1.00 96.56 88 GLU A C 1
ATOM 724 O O . GLU A 1 88 ? 13.349 1.716 -14.124 1.00 96.56 88 GLU A O 1
ATOM 729 N N . GLN A 1 89 ? 12.626 0.097 -12.747 1.00 96.56 89 GLN A N 1
ATOM 730 C CA . GLN A 1 89 ? 13.105 -1.006 -13.588 1.00 96.56 89 GLN A CA 1
ATOM 731 C C . GLN A 1 89 ? 12.479 -0.986 -14.989 1.00 96.56 89 GLN A C 1
ATOM 733 O O . GLN A 1 89 ? 13.168 -1.217 -15.984 1.00 96.56 89 GLN A O 1
ATOM 738 N N . VAL A 1 90 ? 11.178 -0.693 -15.090 1.00 97.12 90 VAL A N 1
ATOM 739 C CA . VAL A 1 90 ? 10.485 -0.572 -16.381 1.00 97.12 90 VAL A CA 1
ATOM 740 C C . VAL A 1 90 ? 11.019 0.617 -17.180 1.00 97.12 90 VAL A C 1
ATOM 742 O O . VAL A 1 90 ? 11.259 0.471 -18.377 1.00 97.12 90 VAL A O 1
ATOM 745 N N . GLN A 1 91 ? 11.254 1.769 -16.548 1.00 95.56 91 GLN A N 1
ATOM 746 C CA . GLN A 1 91 ? 11.844 2.929 -17.224 1.00 95.56 91 GLN A CA 1
ATOM 747 C C . GLN A 1 91 ? 13.252 2.630 -17.748 1.00 95.56 91 GLN A C 1
ATOM 749 O O . GLN A 1 91 ? 13.555 2.933 -18.903 1.00 95.56 91 GLN A O 1
ATOM 754 N N . GLU A 1 92 ? 14.095 1.979 -16.945 1.00 95.94 92 GLU A N 1
ATOM 755 C CA . GLU A 1 92 ? 15.433 1.567 -17.374 1.00 95.94 92 GLU A CA 1
ATOM 756 C C . GLU A 1 92 ? 15.366 0.591 -18.561 1.00 95.94 92 GLU A C 1
ATOM 758 O O . GLU A 1 92 ? 16.133 0.701 -19.525 1.00 95.94 92 GLU A O 1
ATOM 763 N N . LEU A 1 93 ? 14.424 -0.354 -18.520 1.00 95.69 93 LEU A N 1
ATOM 764 C CA . LEU A 1 93 ? 14.223 -1.316 -19.596 1.00 95.69 93 LEU A CA 1
ATOM 765 C C . LEU A 1 93 ? 13.766 -0.640 -20.893 1.00 95.69 93 LEU A C 1
ATOM 767 O O . LEU A 1 93 ? 14.281 -0.990 -21.953 1.00 95.69 93 LEU A O 1
ATOM 771 N N . ILE A 1 94 ? 12.854 0.333 -20.821 1.00 96.50 94 ILE A N 1
ATOM 772 C CA . ILE A 1 94 ? 12.390 1.102 -21.987 1.00 96.50 94 ILE A CA 1
ATOM 773 C C . ILE A 1 94 ? 13.580 1.760 -22.687 1.00 96.50 94 ILE A C 1
ATOM 775 O O . ILE A 1 94 ? 13.783 1.540 -23.880 1.00 96.50 94 ILE A O 1
ATOM 779 N N . VAL A 1 95 ? 14.434 2.462 -21.935 1.00 95.69 95 VAL A N 1
ATOM 780 C CA . VAL A 1 95 ? 15.629 3.113 -22.495 1.00 95.69 95 VAL A CA 1
ATOM 781 C C . VAL A 1 95 ? 16.545 2.092 -23.181 1.00 95.69 95 VAL A C 1
ATOM 783 O O . VAL A 1 95 ? 17.036 2.331 -24.286 1.00 95.69 95 VAL A O 1
ATOM 786 N N . LYS A 1 96 ? 16.764 0.922 -22.568 1.00 95.25 96 LYS A N 1
ATOM 787 C CA . LYS A 1 96 ? 17.580 -0.146 -23.173 1.00 95.25 96 LYS A CA 1
ATOM 788 C C . LYS A 1 96 ? 16.961 -0.683 -24.465 1.00 95.25 96 LYS A C 1
ATOM 790 O O . LYS A 1 96 ? 17.690 -0.911 -25.435 1.00 95.25 96 LYS A O 1
ATOM 795 N N . VAL A 1 97 ? 15.646 -0.889 -24.497 1.00 95.50 97 VAL A N 1
ATOM 796 C CA . VAL A 1 97 ? 14.926 -1.350 -25.694 1.00 95.50 97 VAL A CA 1
ATOM 797 C C . VAL A 1 97 ? 15.014 -0.310 -26.811 1.00 95.50 97 VAL A C 1
ATOM 799 O O . VAL A 1 97 ? 15.311 -0.680 -27.943 1.00 95.50 97 VAL A O 1
ATOM 802 N N . ASP A 1 98 ? 14.876 0.978 -26.506 1.00 94.19 98 ASP A N 1
ATOM 803 C CA . ASP A 1 98 ? 14.989 2.046 -27.504 1.00 94.19 98 ASP A CA 1
ATOM 804 C C . ASP A 1 98 ? 16.392 2.108 -28.119 1.00 94.19 98 ASP A C 1
ATOM 806 O O . ASP A 1 98 ? 16.547 2.139 -29.343 1.00 94.19 98 ASP A O 1
ATOM 810 N N . VAL A 1 99 ? 17.438 2.047 -27.287 1.00 93.00 99 VAL A N 1
ATOM 811 C CA . VAL A 1 99 ? 18.835 2.068 -27.754 1.00 93.00 99 VAL A CA 1
ATOM 812 C C . VAL A 1 99 ? 19.152 0.836 -28.605 1.00 93.00 99 VAL A C 1
ATOM 814 O O . VAL A 1 99 ? 19.755 0.941 -29.679 1.00 93.00 99 VAL A O 1
ATOM 817 N N . THR A 1 100 ? 18.754 -0.351 -28.146 1.00 90.62 100 THR A N 1
ATOM 818 C CA . THR A 1 100 ? 18.983 -1.606 -28.882 1.00 90.62 100 THR A CA 1
ATOM 819 C C . THR A 1 100 ? 18.156 -1.681 -30.164 1.00 90.62 100 THR A C 1
ATOM 821 O O . THR A 1 100 ? 18.658 -2.165 -31.185 1.00 90.6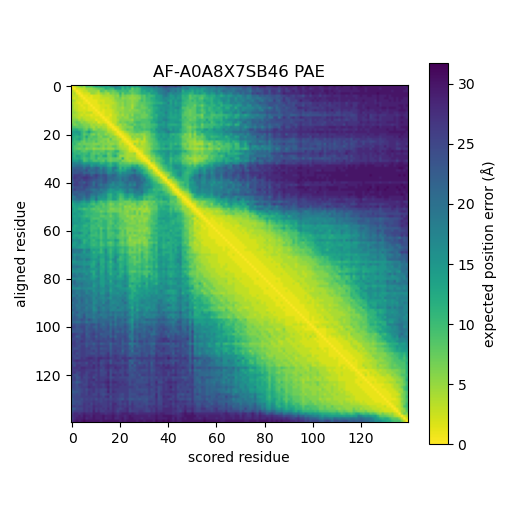2 100 THR A O 1
ATOM 824 N N . GLY A 1 101 ? 16.937 -1.143 -30.150 1.00 90.62 101 GLY A N 1
ATOM 825 C CA . GLY A 1 101 ? 16.084 -0.961 -31.317 1.00 90.62 101 GLY A CA 1
ATOM 826 C C . GLY A 1 101 ? 16.747 -0.056 -32.349 1.00 90.62 101 GLY A C 1
ATOM 827 O O . GLY A 1 101 ? 16.967 -0.487 -33.482 1.00 90.62 101 GLY A O 1
ATOM 828 N N . ALA A 1 102 ? 17.175 1.144 -31.950 1.00 91.19 102 ALA A N 1
ATOM 829 C CA . ALA A 1 102 ? 17.878 2.084 -32.821 1.00 91.19 102 ALA A CA 1
ATOM 830 C C . ALA A 1 102 ? 19.127 1.446 -33.452 1.00 91.19 102 ALA A C 1
ATOM 832 O O . ALA A 1 102 ? 19.262 1.429 -34.679 1.00 91.19 102 ALA A O 1
ATOM 833 N N . ARG A 1 103 ? 19.980 0.803 -32.644 1.00 89.06 103 ARG A N 1
ATOM 834 C CA . ARG A 1 103 ? 21.185 0.111 -33.130 1.00 89.06 103 ARG A CA 1
ATOM 835 C C . ARG A 1 103 ? 20.861 -1.001 -34.128 1.00 89.06 103 ARG A C 1
ATOM 837 O O . ARG A 1 103 ? 21.548 -1.162 -35.135 1.00 89.06 103 ARG A O 1
ATOM 844 N N . SER A 1 104 ? 19.801 -1.764 -33.874 1.00 86.62 104 SER A N 1
ATOM 845 C CA . SER A 1 104 ? 19.344 -2.814 -34.788 1.00 86.62 104 SER A CA 1
ATOM 846 C C . SER A 1 104 ? 18.845 -2.228 -36.110 1.00 86.62 104 SER A C 1
ATOM 848 O O . SER A 1 104 ? 19.203 -2.737 -37.173 1.00 86.62 104 SER A O 1
ATOM 850 N N . THR A 1 105 ? 18.089 -1.124 -36.076 1.00 88.88 105 THR A N 1
ATOM 851 C CA . THR A 1 105 ? 17.625 -0.449 -37.300 1.00 88.88 105 THR A CA 1
ATOM 852 C C . THR A 1 105 ? 18.778 0.108 -38.132 1.00 88.88 105 THR A C 1
ATOM 854 O O . THR A 1 105 ? 18.754 -0.008 -39.357 1.00 88.88 105 THR A O 1
ATOM 857 N N . GLU A 1 106 ? 19.816 0.651 -37.495 1.00 91.12 106 GLU A N 1
ATOM 858 C CA . GLU A 1 106 ? 21.000 1.171 -38.179 1.00 91.12 106 GLU A CA 1
ATOM 859 C C . GLU A 1 106 ? 21.844 0.053 -38.801 1.00 91.12 106 GLU A C 1
ATOM 861 O O . GLU A 1 106 ? 22.264 0.156 -39.958 1.00 91.12 106 GLU A O 1
ATOM 866 N N . ASN A 1 107 ? 22.006 -1.067 -38.091 1.00 89.56 107 ASN A N 1
ATOM 867 C CA . ASN A 1 107 ? 22.647 -2.266 -38.631 1.00 89.56 107 ASN A CA 1
ATOM 868 C C . ASN A 1 107 ? 21.905 -2.793 -39.869 1.00 89.56 107 ASN A C 1
ATOM 870 O O . ASN A 1 107 ? 22.531 -3.093 -40.888 1.00 89.56 107 ASN A O 1
ATOM 874 N N . ILE A 1 108 ? 20.570 -2.885 -39.812 1.00 91.50 108 ILE A N 1
ATOM 875 C CA . ILE A 1 108 ? 19.750 -3.312 -40.956 1.00 91.50 108 ILE A CA 1
ATOM 876 C C . ILE A 1 108 ? 19.889 -2.315 -42.109 1.00 91.50 108 ILE A C 1
ATOM 878 O O . ILE A 1 108 ? 20.157 -2.729 -43.237 1.00 91.50 108 ILE A O 1
ATOM 882 N N . ARG A 1 109 ? 19.775 -1.008 -41.840 1.00 92.50 109 ARG A N 1
ATOM 883 C CA . ARG A 1 109 ? 19.922 0.053 -42.850 1.00 92.50 109 ARG A CA 1
ATOM 884 C C . ARG A 1 109 ? 21.264 -0.050 -43.572 1.00 92.50 109 ARG A C 1
ATOM 886 O O . ARG A 1 109 ? 21.299 -0.006 -44.800 1.00 92.50 109 ARG A O 1
ATOM 893 N N . SER A 1 110 ? 22.344 -0.245 -42.820 1.00 88.62 110 SER A N 1
ATOM 894 C CA . SER A 1 110 ? 23.701 -0.379 -43.357 1.00 88.62 110 SER A CA 1
ATOM 895 C C . SER A 1 110 ? 23.842 -1.622 -44.243 1.00 88.62 110 SER A C 1
ATOM 897 O O . SER A 1 110 ? 24.390 -1.545 -45.344 1.00 88.62 110 SER A O 1
ATOM 899 N N . ARG A 1 111 ? 23.273 -2.762 -43.825 1.00 92.31 111 ARG A N 1
ATOM 900 C CA . ARG A 1 111 ? 23.253 -3.999 -44.627 1.00 92.31 111 ARG A CA 1
ATOM 901 C C . ARG A 1 111 ? 22.441 -3.849 -45.913 1.00 92.31 111 ARG A C 1
ATOM 903 O O . ARG A 1 111 ? 22.900 -4.281 -46.967 1.00 92.31 111 ARG A O 1
ATOM 910 N N . VAL A 1 112 ? 21.269 -3.215 -45.849 1.00 91.75 112 VAL A N 1
ATOM 911 C CA . VAL A 1 112 ? 20.422 -2.958 -47.027 1.00 91.75 112 VAL A CA 1
ATOM 912 C C . VAL A 1 112 ? 21.120 -2.013 -48.005 1.00 91.75 112 VAL A C 1
ATOM 914 O O . VAL A 1 112 ? 21.100 -2.269 -49.207 1.00 91.75 112 VAL A O 1
ATOM 917 N N . ALA A 1 113 ? 21.777 -0.957 -47.518 1.00 90.25 113 ALA A N 1
ATOM 918 C CA . ALA A 1 113 ? 22.544 -0.038 -48.358 1.00 90.25 113 ALA A CA 1
ATOM 919 C C . ALA A 1 113 ? 23.705 -0.749 -49.075 1.00 90.25 113 ALA A C 1
ATOM 921 O O . ALA A 1 113 ? 23.865 -0.591 -50.285 1.00 90.25 113 ALA A O 1
ATOM 922 N N . CYS A 1 114 ? 24.462 -1.585 -48.355 1.00 85.44 114 CYS A N 1
ATOM 923 C CA . CYS A 1 114 ? 25.543 -2.389 -48.927 1.00 85.44 114 CYS A CA 1
ATOM 924 C C . CYS A 1 114 ? 25.028 -3.358 -50.003 1.00 85.44 114 CYS A C 1
ATOM 926 O O . CYS A 1 114 ? 25.558 -3.386 -51.114 1.00 85.44 114 CYS A O 1
ATOM 928 N N . HIS A 1 115 ? 23.940 -4.081 -49.717 1.00 88.12 115 HIS A N 1
ATOM 929 C CA . HIS A 1 115 ? 23.317 -4.982 -50.686 1.00 88.12 115 HIS A CA 1
ATOM 930 C C . HIS A 1 115 ? 22.822 -4.224 -51.926 1.00 88.12 115 HIS A C 1
ATOM 932 O O . HIS A 1 115 ? 23.047 -4.653 -53.055 1.00 88.12 115 HIS A O 1
ATOM 938 N N . LYS A 1 116 ? 22.195 -3.055 -51.738 1.00 90.06 116 LYS A N 1
ATOM 939 C CA . LYS A 1 116 ? 21.739 -2.212 -52.848 1.00 90.06 116 LYS A CA 1
ATOM 940 C C . LYS A 1 116 ? 22.911 -1.764 -53.720 1.00 90.06 116 LYS A C 1
ATOM 942 O O . LYS A 1 116 ? 22.805 -1.883 -54.934 1.00 90.06 116 LYS A O 1
ATOM 947 N N . PHE A 1 117 ? 24.023 -1.335 -53.118 1.00 85.31 117 PHE A N 1
ATOM 948 C CA . PHE A 1 117 ? 25.240 -0.954 -53.841 1.00 85.31 117 PHE A CA 1
ATOM 949 C C . PHE A 1 117 ? 25.822 -2.120 -54.656 1.00 85.31 117 PHE A C 1
ATOM 951 O O . PHE A 1 117 ? 26.125 -1.948 -55.837 1.00 85.31 117 PHE A O 1
ATOM 958 N N . GLN A 1 118 ? 25.909 -3.318 -54.064 1.00 84.75 118 GLN A N 1
ATOM 959 C CA . GLN A 1 118 ? 26.375 -4.527 -54.755 1.00 84.75 118 GLN A CA 1
ATOM 960 C C . GLN A 1 118 ? 25.496 -4.880 -55.961 1.00 84.75 118 GLN A C 1
ATOM 962 O O . GLN A 1 118 ? 26.023 -5.095 -57.052 1.00 84.75 118 GLN A O 1
ATOM 967 N N . VAL A 1 119 ? 24.169 -4.882 -55.790 1.00 90.12 119 VAL A N 1
ATOM 968 C CA . VAL A 1 119 ? 23.221 -5.177 -56.876 1.00 90.12 119 VAL A CA 1
ATOM 969 C C . VAL A 1 119 ? 23.303 -4.121 -57.980 1.00 90.12 119 VAL A C 1
ATOM 971 O O . VAL A 1 119 ? 23.382 -4.474 -59.155 1.00 90.12 119 VAL A O 1
ATOM 974 N N . THR A 1 120 ? 23.339 -2.829 -57.636 1.00 88.81 120 THR A N 1
ATOM 975 C CA . THR A 1 120 ? 23.471 -1.760 -58.640 1.00 88.81 120 THR A CA 1
ATOM 976 C C . THR A 1 120 ? 24.803 -1.821 -59.381 1.00 88.81 120 THR A C 1
ATOM 978 O O . THR A 1 120 ? 24.831 -1.614 -60.591 1.00 88.81 120 THR A O 1
ATOM 981 N N . GLY A 1 121 ? 25.897 -2.142 -58.682 1.00 90.00 121 GLY A N 1
ATOM 982 C CA . GLY A 1 121 ? 27.214 -2.306 -59.293 1.00 90.00 121 GLY A CA 1
ATOM 983 C C . GLY A 1 121 ? 27.239 -3.467 -60.286 1.00 90.00 121 GLY A C 1
ATOM 984 O O . GLY A 1 121 ? 27.709 -3.300 -61.409 1.00 90.00 121 GLY A O 1
ATOM 985 N N . TRP A 1 122 ? 26.660 -4.612 -59.911 1.00 90.31 122 TRP A N 1
ATOM 986 C CA . TRP A 1 122 ? 26.498 -5.760 -60.806 1.00 90.31 122 TRP A CA 1
ATOM 987 C C . TRP A 1 122 ? 25.660 -5.424 -62.044 1.00 90.31 122 TRP A C 1
ATOM 989 O O . TRP A 1 122 ? 26.076 -5.730 -63.158 1.00 90.31 122 TRP A O 1
ATOM 999 N N . LEU A 1 123 ? 24.522 -4.743 -61.877 1.00 89.69 123 LEU A N 1
ATOM 1000 C CA . LEU A 1 123 ? 23.676 -4.324 -63.000 1.00 89.69 123 LEU A CA 1
ATOM 1001 C C . LEU A 1 123 ? 24.422 -3.398 -63.971 1.00 89.69 123 LEU A C 1
ATOM 1003 O O . LEU A 1 123 ? 24.368 -3.612 -65.181 1.00 89.69 123 LEU A O 1
ATOM 1007 N N . MET A 1 124 ? 25.151 -2.403 -63.454 1.00 89.75 124 MET A N 1
ATOM 1008 C CA . MET A 1 124 ? 25.960 -1.497 -64.279 1.00 89.75 124 MET A CA 1
ATOM 1009 C C . MET A 1 124 ? 27.057 -2.246 -65.040 1.00 89.75 124 MET A C 1
ATOM 1011 O O . MET A 1 124 ? 27.264 -1.986 -66.224 1.00 89.75 124 MET A O 1
ATOM 1015 N N . PHE A 1 125 ? 27.725 -3.202 -64.389 1.00 89.56 125 PHE A N 1
ATOM 1016 C CA . PHE A 1 125 ? 28.735 -4.045 -65.024 1.00 89.56 125 PHE A CA 1
ATOM 1017 C C . PHE A 1 125 ? 28.139 -4.899 -66.155 1.00 89.56 125 PHE A C 1
ATOM 1019 O O . PHE A 1 125 ? 28.694 -4.934 -67.252 1.00 89.56 125 PHE A O 1
ATOM 1026 N N . CYS A 1 126 ? 26.977 -5.523 -65.932 1.00 90.00 126 CYS A N 1
ATOM 1027 C CA . CYS A 1 126 ? 26.262 -6.274 -66.965 1.00 90.00 126 CYS A CA 1
ATOM 1028 C C . CYS A 1 126 ? 25.859 -5.389 -68.157 1.00 90.00 126 CYS A C 1
ATOM 1030 O O . CYS A 1 126 ? 26.058 -5.792 -69.301 1.00 90.00 126 CYS A O 1
ATOM 1032 N N . LEU A 1 127 ? 25.334 -4.182 -67.914 1.00 90.12 127 LEU A N 1
ATOM 1033 C CA . LEU A 1 127 ? 24.964 -3.240 -68.979 1.00 90.12 127 LEU A CA 1
ATOM 1034 C C . LEU A 1 127 ? 26.176 -2.809 -69.815 1.00 90.12 127 LEU A C 1
ATOM 1036 O O . LEU A 1 127 ? 26.112 -2.827 -71.044 1.00 90.12 127 LEU A O 1
ATOM 1040 N N . LEU A 1 128 ? 27.292 -2.472 -69.161 1.00 88.88 128 LEU A N 1
ATOM 1041 C CA . LEU A 1 128 ? 28.561 -2.157 -69.825 1.00 88.88 128 LEU A CA 1
ATOM 1042 C C . LEU A 1 128 ? 29.057 -3.3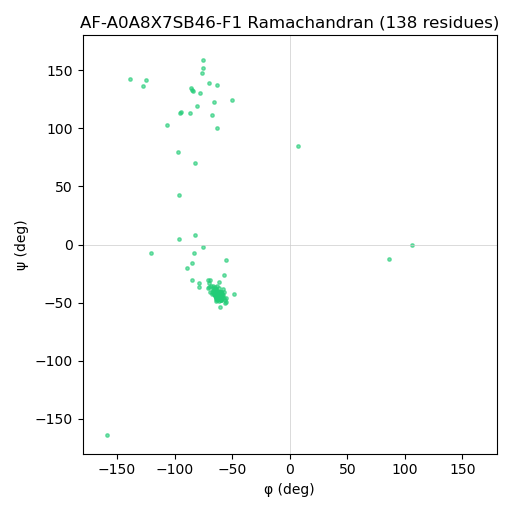26 -70.678 1.00 88.88 128 LEU A C 1
ATOM 1044 O O . LEU A 1 128 ? 29.463 -3.124 -71.820 1.00 88.88 128 LEU A O 1
ATOM 1048 N N . TYR A 1 129 ? 28.991 -4.546 -70.147 1.00 89.38 129 TYR A N 1
ATOM 1049 C CA . TYR A 1 129 ? 29.402 -5.751 -70.858 1.00 89.38 129 TYR A CA 1
ATOM 1050 C C . TYR A 1 129 ? 28.560 -5.999 -72.118 1.00 89.38 129 TYR A C 1
ATOM 1052 O O . TYR A 1 129 ? 29.117 -6.220 -73.192 1.00 89.38 129 TYR A O 1
ATOM 1060 N N . VAL A 1 130 ? 27.230 -5.889 -72.023 1.00 88.88 130 VAL A N 1
ATOM 1061 C CA . VAL A 1 130 ? 26.317 -6.027 -73.174 1.00 88.88 130 VAL A CA 1
ATOM 1062 C C . VAL A 1 130 ? 26.560 -4.932 -74.216 1.00 88.88 130 VAL A C 1
ATOM 1064 O O . VAL A 1 130 ? 26.592 -5.217 -75.414 1.00 88.88 130 VAL A O 1
ATOM 1067 N N . TYR A 1 131 ? 26.771 -3.687 -73.784 1.00 86.88 131 TYR A N 1
ATOM 1068 C CA . TYR A 1 131 ? 27.076 -2.571 -74.681 1.00 86.88 131 TYR A CA 1
ATOM 1069 C C . TYR A 1 131 ? 28.398 -2.781 -75.434 1.00 86.88 131 TYR A C 1
ATOM 1071 O O . TYR A 1 131 ? 28.454 -2.622 -76.654 1.00 86.88 131 TYR A O 1
ATOM 1079 N N . LEU A 1 132 ? 29.450 -3.204 -74.728 1.00 86.06 132 LEU A N 1
ATOM 1080 C CA . LEU A 1 132 ? 30.743 -3.533 -75.330 1.00 86.06 132 LEU A CA 1
ATOM 1081 C C . LEU A 1 132 ? 30.629 -4.712 -76.302 1.00 86.06 132 LEU A C 1
ATOM 1083 O O . LEU A 1 132 ? 31.118 -4.615 -77.424 1.00 86.06 132 LEU A O 1
ATOM 1087 N N . LEU A 1 133 ? 29.937 -5.792 -75.930 1.00 82.38 133 LEU A N 1
ATOM 1088 C CA . LEU A 1 133 ? 29.667 -6.910 -76.840 1.00 82.38 133 LEU A CA 1
ATOM 1089 C C . LEU A 1 133 ? 28.925 -6.459 -78.103 1.00 82.38 133 LEU A C 1
ATOM 1091 O O . LEU A 1 133 ? 29.276 -6.892 -79.196 1.00 82.38 133 LEU A O 1
ATOM 1095 N N . SER A 1 134 ? 27.948 -5.560 -77.970 1.00 80.88 134 SER A N 1
ATOM 1096 C CA . SER A 1 134 ? 27.199 -5.005 -79.105 1.00 80.88 134 SER A CA 1
ATOM 1097 C C . SER A 1 134 ? 28.093 -4.173 -80.033 1.00 80.88 134 SER A C 1
ATOM 1099 O O . SER A 1 134 ? 27.955 -4.254 -81.249 1.00 80.88 134 SER A O 1
ATOM 1101 N N . LEU A 1 135 ? 29.061 -3.427 -79.489 1.00 78.75 135 LEU A N 1
ATOM 1102 C CA . LEU A 1 135 ? 30.083 -2.709 -80.266 1.00 78.75 135 LEU A CA 1
ATOM 1103 C C . LEU A 1 135 ? 31.052 -3.648 -81.001 1.00 78.75 135 LEU A C 1
ATOM 1105 O O . LEU A 1 135 ? 31.500 -3.325 -82.101 1.00 78.75 135 LEU A O 1
ATOM 1109 N N . PHE A 1 136 ? 31.391 -4.788 -80.395 1.00 73.50 136 PHE A N 1
ATOM 1110 C CA . PHE A 1 136 ? 32.288 -5.779 -80.991 1.00 73.50 136 PHE A CA 1
ATOM 1111 C C . PHE A 1 136 ? 31.590 -6.660 -82.040 1.00 73.50 136 PHE A C 1
ATOM 1113 O O . PHE A 1 136 ? 32.201 -6.962 -83.060 1.00 73.50 136 PHE A O 1
ATOM 1120 N N . HIS A 1 137 ? 30.320 -7.028 -81.837 1.00 66.69 137 HIS A N 1
ATOM 1121 C CA . HIS A 1 137 ? 29.540 -7.842 -82.781 1.00 66.69 137 HIS A CA 1
ATOM 1122 C C . HIS A 1 137 ? 28.783 -7.029 -83.846 1.00 66.69 137 HIS A C 1
ATOM 1124 O O . HIS A 1 137 ? 28.442 -7.581 -84.886 1.00 66.69 137 HIS A O 1
ATOM 1130 N N . GLY A 1 138 ? 28.539 -5.733 -83.627 1.00 59.47 138 GLY A N 1
ATOM 1131 C CA . GLY A 1 138 ? 27.886 -4.824 -84.583 1.00 59.47 138 GLY A CA 1
ATOM 1132 C C . GLY A 1 138 ? 28.810 -4.248 -85.663 1.00 59.47 138 GLY A C 1
ATOM 1133 O O . GLY A 1 138 ? 28.400 -3.360 -86.405 1.00 59.47 138 GLY A O 1
ATOM 1134 N N . LYS A 1 139 ? 30.056 -4.726 -85.752 1.00 53.72 139 LYS A N 1
ATOM 1135 C CA . LYS A 1 139 ? 30.935 -4.517 -86.908 1.00 53.72 139 LYS A CA 1
ATOM 1136 C C . LYS A 1 139 ? 30.865 -5.741 -87.825 1.00 53.72 139 LYS A C 1
ATOM 1138 O O . LYS A 1 139 ? 31.757 -6.585 -87.792 1.00 53.72 139 LYS A O 1
ATOM 1143 N N . VAL A 1 140 ? 29.802 -5.806 -88.624 1.00 45.91 140 VAL A N 1
ATOM 1144 C CA . VAL A 1 140 ? 29.732 -6.512 -89.916 1.00 45.91 140 VAL A CA 1
ATOM 1145 C C . VAL A 1 140 ? 29.028 -5.583 -90.889 1.00 45.91 140 VAL A C 1
ATOM 1147 O O . VAL A 1 140 ? 27.960 -5.060 -90.502 1.00 45.91 140 VAL A O 1
#

Organism: Brassica carinata (NCBI:txid52824)

Sequence (140 aa):
MKRQKEHYIMLQCAADTQYGIPTRCLCGSRIINEVRGKEEYDILPGKRFFTCKNYEEEIERLTKRVKESEEVILLVAKLNEQIETLKEQVQELIVKVDVTGARSTENIRSRVACHKFQVTGWLMFCLLYVYLLSLFHGKV

Secondary structure (DSSP, 8-state):
-HHHHHHHHHHHHHHHHHHS--SB-TTSPBEE-------TT--STT----EEHHHHHHHHHHHHHHHHHHHHHHHHHHHHHHHHHHHHHHHHHHHHHHHHHHHHHHHHHHHHHHHHHHHHHHHHHHHHHHHHHHHHHS--

Foldseek 3Di:
DVVVVLVVVLVVQVVCVVPHPRQADNVRAGKDQDQPDDDVPPPDPPDRDIDGPVVVVVVVVVVVVVVVVVVVVVVVVVVVVVVVVVVVVVVVVVVVCVVVVVVVVVVVVVVVVVVVVVVVVVVVVVVVVVVVVCVVVVPD

pLDDT: mean 80.51, std 14.45, range [45.91, 97.12]

Solvent-accessible surface area (backbone atoms only — not comparable to full-atom values): 8069 Å² total; per-residue (Å²): 113,68,71,60,52,52,52,52,51,50,52,49,36,55,48,28,60,76,77,54,81,41,79,43,40,90,84,72,45,62,45,45,81,59,77,76,77,82,55,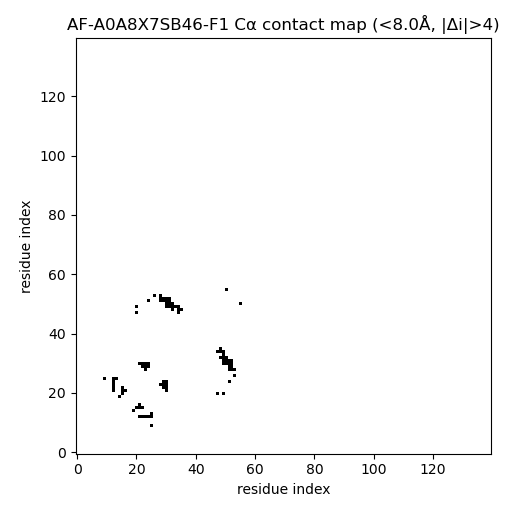98,82,72,81,63,91,87,73,84,69,72,50,42,59,74,55,52,56,50,48,53,55,48,52,52,52,49,55,56,47,52,55,50,52,55,51,51,53,55,49,49,55,51,49,53,54,48,50,52,53,51,53,55,48,50,55,51,50,52,54,53,47,51,51,49,52,51,53,50,52,52,51,51,50,52,51,50,51,53,52,52,51,51,51,53,51,53,52,51,50,53,52,51,49,47,63,65,68,66,71,120